Protein AF-A0A2U8I4U4-F1 (afdb_monomer)

InterPro domains:
  IPR005569 Arc-like DNA binding domain [PF03869] (5-50)
  IPR010985 Ribbon-helix-helix [SSF47598] (3-49)
  IPR013321 Arc-type ribbon-helix-helix [G3DSA:1.10.1220.10] (1-51)

Secondary structure (DSSP, 8-state):
---TT-SPP------HHHHHHHHHHHHHTT--HHHHHHHHHHHHHHHH-SS---------------

Organism: NCBI:txid1878942

Structure (mmCIF, N/CA/C/O backbone):
data_AF-A0A2U8I4U4-F1
#
_entry.id   AF-A0A2U8I4U4-F1
#
loop_
_atom_site.group_PDB
_atom_site.id
_atom_site.type_symbol
_atom_site.label_atom_id
_atom_site.label_alt_id
_atom_site.label_comp_id
_atom_site.label_asym_id
_atom_site.label_entity_id
_atom_site.label_seq_id
_atom_site.pdbx_PDB_ins_code
_atom_site.Cartn_x
_atom_site.Cartn_y
_atom_site.Cartn_z
_atom_site.occupancy
_atom_site.B_iso_or_equiv
_atom_site.auth_seq_id
_atom_site.auth_comp_id
_atom_site.auth_asym_id
_atom_site.auth_atom_id
_atom_site.pdbx_PDB_model_num
ATOM 1 N N . MET A 1 1 ? 28.826 -9.592 4.234 1.00 41.34 1 MET A N 1
ATOM 2 C CA . MET A 1 1 ? 27.517 -8.900 4.196 1.00 41.34 1 MET A CA 1
ATOM 3 C C . MET A 1 1 ? 27.166 -8.626 2.738 1.00 41.34 1 MET A C 1
ATOM 5 O O . MET A 1 1 ? 27.708 -7.695 2.160 1.00 41.34 1 MET A O 1
ATOM 9 N N . ILE A 1 2 ? 26.357 -9.488 2.115 1.00 50.59 2 ILE A N 1
ATOM 10 C CA . ILE A 1 2 ? 25.921 -9.334 0.717 1.00 50.59 2 ILE A CA 1
ATOM 11 C C . ILE A 1 2 ? 24.845 -8.247 0.671 1.00 50.59 2 ILE A C 1
ATOM 13 O O . ILE A 1 2 ? 23.842 -8.312 1.376 1.00 50.59 2 ILE A O 1
ATOM 17 N N . GLY A 1 3 ? 25.164 -7.171 -0.045 1.00 51.75 3 GLY A N 1
ATOM 18 C CA . GLY A 1 3 ? 24.506 -5.882 0.083 1.00 51.75 3 GLY A CA 1
ATOM 19 C C . GLY A 1 3 ? 23.134 -5.825 -0.578 1.00 51.75 3 GLY A C 1
ATOM 20 O O . GLY A 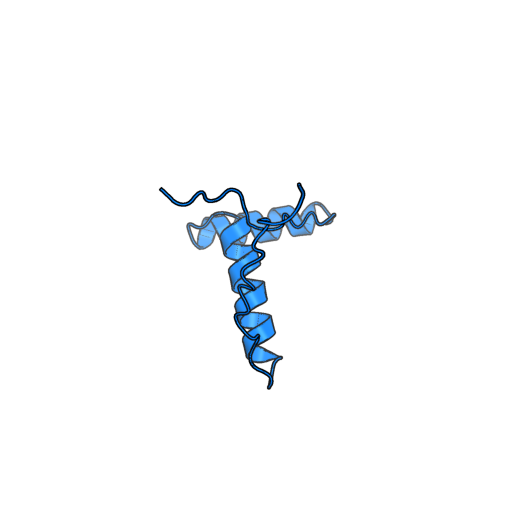1 3 ? 22.971 -6.159 -1.747 1.00 51.75 3 GLY A O 1
ATOM 21 N N . THR A 1 4 ? 22.186 -5.237 0.146 1.00 56.81 4 THR A N 1
ATOM 22 C CA . THR A 1 4 ? 20.841 -4.774 -0.251 1.00 56.81 4 THR A CA 1
ATOM 23 C C . THR A 1 4 ? 20.825 -3.797 -1.450 1.00 56.81 4 THR A C 1
ATOM 25 O O . THR A 1 4 ? 19.815 -3.170 -1.743 1.00 56.81 4 THR A O 1
ATOM 28 N N . ARG A 1 5 ? 21.947 -3.625 -2.158 1.00 57.78 5 ARG A N 1
ATOM 29 C CA . ARG A 1 5 ? 22.179 -2.606 -3.193 1.00 57.78 5 ARG A CA 1
ATOM 30 C C . ARG A 1 5 ? 21.898 -3.075 -4.626 1.00 57.78 5 ARG A C 1
ATOM 32 O O . ARG A 1 5 ? 21.973 -2.253 -5.527 1.00 57.78 5 ARG A O 1
ATOM 39 N N . ALA A 1 6 ? 21.580 -4.352 -4.842 1.00 59.56 6 ALA A N 1
ATOM 40 C CA . ALA A 1 6 ? 21.449 -4.939 -6.182 1.00 59.56 6 ALA A CA 1
ATOM 41 C C . ALA A 1 6 ? 19.998 -5.133 -6.667 1.00 59.56 6 ALA A C 1
ATOM 43 O O . ALA A 1 6 ? 19.783 -5.722 -7.722 1.00 59.56 6 ALA A O 1
ATOM 44 N N . THR A 1 7 ? 18.990 -4.678 -5.914 1.00 71.19 7 THR A N 1
ATOM 45 C CA . THR A 1 7 ? 17.594 -4.818 -6.363 1.00 71.19 7 THR A CA 1
ATOM 46 C C . THR A 1 7 ? 17.231 -3.708 -7.355 1.00 71.19 7 THR A C 1
ATOM 48 O O . THR A 1 7 ? 17.555 -2.543 -7.100 1.00 71.19 7 THR A O 1
ATOM 51 N N . PRO A 1 8 ? 16.576 -4.033 -8.488 1.00 76.44 8 PRO A N 1
ATOM 52 C CA . PRO A 1 8 ? 16.159 -3.027 -9.455 1.00 76.44 8 PRO A CA 1
ATOM 53 C C . PRO A 1 8 ? 15.152 -2.073 -8.808 1.00 76.44 8 PRO A C 1
ATOM 55 O O . PRO A 1 8 ? 14.1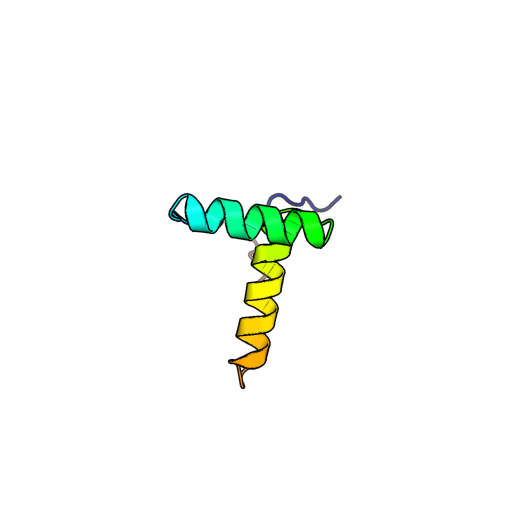76 -2.498 -8.189 1.00 76.44 8 PRO A O 1
ATOM 58 N N . GLN A 1 9 ? 15.395 -0.770 -8.941 1.00 78.94 9 GLN A N 1
ATOM 59 C CA . GLN A 1 9 ? 14.489 0.246 -8.419 1.00 78.94 9 GLN A CA 1
ATOM 60 C C . GLN A 1 9 ? 13.343 0.480 -9.397 1.00 78.94 9 GLN A C 1
ATOM 62 O O . GLN A 1 9 ? 13.561 0.812 -10.561 1.00 78.94 9 GLN A O 1
ATOM 67 N N . PHE A 1 10 ? 12.114 0.366 -8.902 1.00 79.00 10 PHE A N 1
ATOM 68 C CA 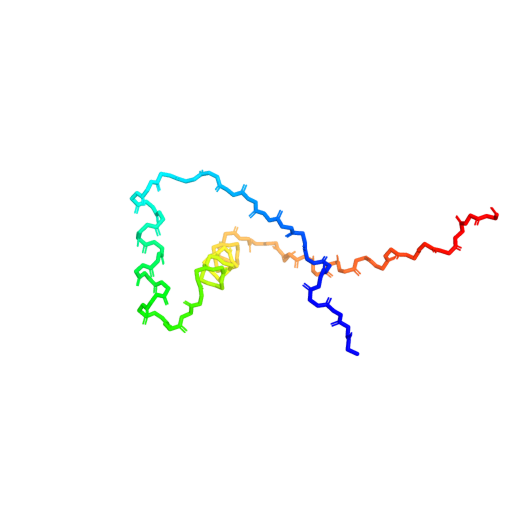. PHE A 1 10 ? 10.916 0.667 -9.669 1.00 79.00 10 PHE A CA 1
ATOM 69 C C . PHE A 1 10 ? 10.327 2.000 -9.206 1.00 79.00 10 PHE A C 1
ATOM 71 O O . PHE A 1 10 ? 9.924 2.149 -8.054 1.00 79.00 10 PHE A O 1
ATOM 78 N N . ASN A 1 11 ? 10.296 2.983 -10.106 1.00 83.69 11 ASN A N 1
ATOM 79 C CA . ASN A 1 11 ? 9.747 4.307 -9.835 1.00 83.69 11 ASN A CA 1
ATOM 80 C C . ASN A 1 11 ? 8.403 4.455 -10.552 1.00 83.69 11 ASN A C 1
ATOM 82 O O . ASN A 1 11 ? 8.360 4.476 -11.779 1.00 83.69 11 ASN A O 1
ATOM 86 N N . ILE A 1 12 ? 7.317 4.611 -9.795 1.00 83.25 12 ILE A N 1
ATOM 87 C CA . ILE A 1 12 ? 5.967 4.807 -10.339 1.00 83.25 12 ILE A CA 1
ATOM 88 C C . ILE A 1 12 ? 5.532 6.247 -10.082 1.00 83.25 12 ILE A C 1
ATOM 90 O O . ILE A 1 12 ? 5.741 6.787 -8.994 1.00 83.25 12 ILE A O 1
ATOM 94 N N . ARG A 1 13 ? 4.902 6.880 -11.073 1.00 87.31 13 ARG A N 1
ATOM 95 C CA . ARG A 1 13 ? 4.164 8.132 -10.873 1.00 87.31 13 ARG A CA 1
ATOM 96 C C . ARG A 1 13 ? 2.718 7.783 -10.543 1.00 87.31 13 ARG A C 1
ATOM 98 O O . ARG A 1 13 ? 2.041 7.163 -11.354 1.00 87.31 13 ARG A O 1
ATOM 105 N N . MET A 1 14 ? 2.270 8.159 -9.351 1.00 85.94 14 MET A N 1
ATOM 106 C CA . MET A 1 14 ? 0.910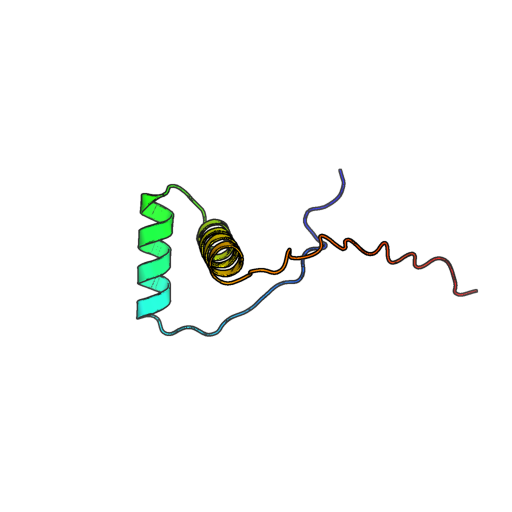 7.907 -8.877 1.00 85.94 14 MET A CA 1
ATOM 107 C C . MET A 1 14 ? 0.251 9.225 -8.451 1.00 85.94 14 MET A C 1
ATOM 109 O O . MET A 1 14 ? 0.957 10.119 -7.971 1.00 85.94 14 MET A O 1
ATOM 113 N N . PRO A 1 15 ? -1.077 9.369 -8.611 1.00 91.75 15 PRO A N 1
ATOM 114 C CA . PRO A 1 15 ? -1.809 10.508 -8.069 1.00 91.75 15 PRO A CA 1
ATOM 115 C C . PRO A 1 15 ? -1.721 10.538 -6.535 1.00 91.75 15 PRO A C 1
ATOM 117 O O . PRO A 1 15 ? -1.571 9.499 -5.886 1.00 91.75 15 PRO A O 1
ATOM 120 N N . LYS A 1 16 ? -1.813 11.740 -5.948 1.00 88.94 16 LYS A N 1
ATOM 121 C CA . LYS A 1 16 ? -1.616 11.955 -4.500 1.00 88.94 16 LYS A CA 1
ATOM 122 C C . LYS A 1 16 ? -2.561 11.111 -3.646 1.00 88.94 16 LYS A C 1
ATOM 124 O O . LYS A 1 16 ? -2.115 10.503 -2.679 1.00 88.94 16 LYS A O 1
ATOM 129 N N . GLU A 1 17 ? -3.817 11.001 -4.065 1.00 90.62 17 GLU A N 1
ATOM 130 C CA . GLU A 1 17 ? -4.846 10.225 -3.367 1.00 90.62 17 GLU A CA 1
ATOM 131 C C . GLU A 1 17 ? -4.446 8.750 -3.209 1.00 90.62 17 GLU A C 1
ATOM 133 O O . GLU A 1 17 ? -4.604 8.160 -2.141 1.00 90.62 17 GLU A O 1
ATOM 138 N N . PHE A 1 18 ? -3.838 8.165 -4.246 1.00 87.81 18 PHE A N 1
ATOM 139 C CA . PHE A 1 18 ? -3.334 6.791 -4.202 1.00 87.81 18 PHE A CA 1
ATOM 140 C C . PHE A 1 18 ? -2.154 6.648 -3.242 1.00 87.81 18 PHE A C 1
ATOM 142 O O . PHE A 1 18 ? -2.103 5.702 -2.458 1.00 87.81 18 PHE A O 1
ATOM 149 N N . MET A 1 19 ? -1.212 7.591 -3.276 1.00 87.81 19 MET A N 1
ATOM 150 C CA . MET A 1 19 ? -0.066 7.580 -2.368 1.00 87.81 19 MET A CA 1
ATOM 151 C C . MET A 1 19 ? -0.515 7.645 -0.901 1.00 87.81 19 MET A C 1
ATOM 153 O O . MET A 1 19 ? -0.002 6.896 -0.068 1.00 87.81 19 MET A O 1
ATOM 157 N N . GLU A 1 20 ? -1.483 8.504 -0.578 1.00 91.31 20 GLU A N 1
ATOM 158 C CA . GLU A 1 20 ? -2.022 8.626 0.780 1.00 91.31 20 GLU A CA 1
ATOM 159 C C . GLU A 1 20 ? -2.780 7.371 1.218 1.00 91.31 20 GLU A C 1
ATOM 161 O O . GLU A 1 20 ? -2.585 6.898 2.341 1.00 91.31 20 GLU A O 1
ATOM 166 N N . ALA A 1 21 ? -3.577 6.778 0.327 1.00 91.38 21 ALA A N 1
ATOM 167 C CA . ALA A 1 21 ? -4.262 5.520 0.600 1.00 91.38 21 ALA A CA 1
ATOM 168 C C . ALA A 1 21 ? -3.269 4.394 0.938 1.00 91.38 21 ALA A C 1
ATOM 170 O O . ALA A 1 21 ? -3.414 3.738 1.972 1.00 91.38 21 ALA A O 1
ATOM 171 N N . ILE A 1 22 ? -2.217 4.211 0.130 1.00 88.50 22 ILE A N 1
ATOM 172 C CA . ILE A 1 22 ? -1.192 3.183 0.374 1.00 88.50 22 ILE A CA 1
ATOM 173 C C . ILE A 1 22 ? -0.440 3.475 1.678 1.00 88.50 22 ILE A C 1
ATOM 175 O O . ILE A 1 22 ? -0.200 2.561 2.466 1.00 88.50 22 ILE A O 1
ATOM 179 N N . LYS A 1 23 ? -0.104 4.741 1.952 1.00 90.06 23 LYS A N 1
ATOM 180 C CA . LYS A 1 23 ? 0.559 5.137 3.201 1.00 90.06 23 LYS A CA 1
ATOM 181 C C . LYS A 1 23 ? -0.286 4.786 4.428 1.00 90.06 23 LYS A C 1
ATOM 183 O O . LYS A 1 23 ? 0.253 4.260 5.399 1.00 90.06 23 LYS A O 1
ATOM 188 N N . ASN A 1 24 ? -1.595 5.027 4.373 1.00 92.62 24 ASN A N 1
ATOM 189 C CA . ASN A 1 24 ? -2.519 4.678 5.452 1.00 92.62 24 ASN A CA 1
ATOM 190 C C . ASN A 1 24 ? -2.623 3.162 5.659 1.00 92.62 24 ASN A C 1
ATOM 192 O O . ASN A 1 24 ? -2.636 2.702 6.800 1.00 92.62 24 ASN A O 1
ATOM 196 N N . ILE A 1 25 ? -2.665 2.379 4.579 1.00 90.56 25 ILE A N 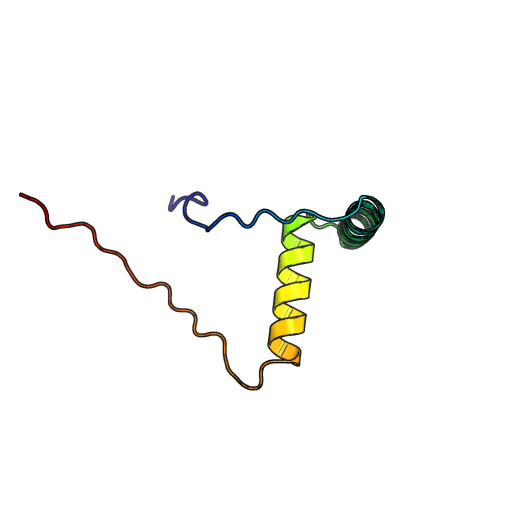1
ATOM 197 C CA . ILE A 1 25 ? -2.685 0.909 4.653 1.00 90.56 25 ILE A CA 1
ATOM 198 C C . ILE A 1 25 ? -1.375 0.389 5.259 1.00 90.56 25 ILE A C 1
ATOM 200 O O . ILE A 1 25 ? -1.401 -0.388 6.211 1.00 90.56 25 ILE A O 1
ATOM 204 N N . ALA A 1 26 ? -0.233 0.882 4.780 1.00 91.25 26 ALA A N 1
ATOM 205 C CA . ALA A 1 26 ? 1.080 0.505 5.291 1.00 91.25 26 ALA A CA 1
ATOM 206 C C . ALA A 1 26 ? 1.225 0.831 6.789 1.00 91.25 26 ALA A C 1
ATOM 208 O O . ALA A 1 26 ? 1.693 -0.008 7.559 1.00 91.25 26 ALA A O 1
ATOM 209 N N . ALA A 1 27 ? 0.744 2.005 7.222 1.00 91.50 27 ALA A N 1
ATOM 210 C CA . ALA A 1 27 ? 0.722 2.395 8.631 1.00 91.50 27 ALA A CA 1
ATOM 211 C C . ALA A 1 27 ? -0.159 1.464 9.481 1.00 91.50 27 ALA A C 1
ATOM 213 O O . ALA A 1 27 ? 0.269 1.037 10.551 1.00 91.50 27 ALA A O 1
ATOM 214 N N . LYS A 1 28 ? -1.350 1.091 8.991 1.00 92.25 28 LYS A N 1
ATOM 215 C CA . LYS A 1 28 ? -2.237 0.129 9.670 1.00 92.25 28 LYS A CA 1
ATOM 216 C C . LYS A 1 28 ? -1.604 -1.256 9.811 1.00 92.25 28 LYS A C 1
ATOM 218 O O . LYS A 1 28 ? -1.824 -1.919 10.817 1.00 92.25 28 LYS A O 1
ATOM 223 N N . HIS A 1 29 ? -0.819 -1.686 8.826 1.00 89.12 29 HIS A N 1
ATOM 224 C CA . HIS A 1 29 ? -0.132 -2.981 8.841 1.00 89.12 29 HIS A CA 1
ATOM 225 C C . HIS A 1 29 ? 1.241 -2.943 9.533 1.00 89.12 29 HIS A C 1
ATOM 227 O O . HIS A 1 29 ? 1.903 -3.976 9.623 1.00 89.12 29 HIS A O 1
ATOM 233 N N . GLY A 1 30 ? 1.690 -1.775 10.013 1.00 90.31 30 GLY A N 1
ATOM 234 C CA . GLY A 1 30 ? 3.003 -1.609 10.644 1.00 90.31 30 GLY A CA 1
ATOM 235 C C . GLY A 1 30 ? 4.180 -1.839 9.688 1.00 90.31 30 GLY A C 1
ATOM 236 O O . GLY A 1 30 ? 5.259 -2.245 10.117 1.00 90.31 30 GLY A O 1
ATOM 237 N N . ARG A 1 31 ? 3.981 -1.623 8.382 1.00 86.62 31 ARG A N 1
ATOM 238 C CA . ARG A 1 31 ? 4.976 -1.865 7.328 1.00 86.62 31 ARG A CA 1
ATOM 239 C C . ARG A 1 31 ? 5.410 -0.572 6.654 1.00 86.62 31 ARG A C 1
ATOM 241 O O . ARG A 1 31 ? 4.707 0.435 6.663 1.00 86.62 31 ARG A O 1
ATOM 248 N N . SER A 1 32 ? 6.579 -0.609 6.011 1.00 88.94 32 SER A N 1
ATOM 249 C CA . SER A 1 32 ? 6.951 0.449 5.074 1.00 88.94 32 SER A CA 1
ATOM 250 C C . SER A 1 32 ? 6.069 0.375 3.830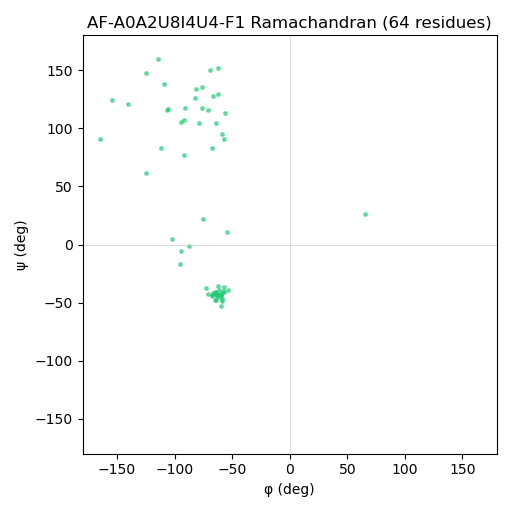 1.00 88.94 32 SER A C 1
ATOM 252 O O . SER A 1 32 ? 5.656 -0.705 3.402 1.00 88.94 32 SER A O 1
ATOM 254 N N . MET A 1 33 ? 5.837 1.529 3.210 1.00 87.62 33 MET A N 1
ATOM 255 C CA . MET A 1 33 ? 5.059 1.629 1.976 1.00 87.62 33 MET A CA 1
ATOM 256 C C . MET A 1 33 ? 5.588 0.688 0.881 1.00 87.62 33 MET A C 1
ATOM 258 O O . MET A 1 33 ? 4.809 0.039 0.194 1.00 87.62 33 MET A O 1
ATOM 262 N N . ASN A 1 34 ? 6.913 0.544 0.770 1.00 87.19 34 ASN A N 1
ATOM 263 C CA . ASN A 1 34 ? 7.540 -0.352 -0.202 1.00 87.19 34 ASN A CA 1
ATOM 264 C C . ASN A 1 34 ? 7.231 -1.836 0.064 1.00 87.19 34 ASN A C 1
ATOM 266 O O . ASN A 1 34 ? 6.939 -2.585 -0.867 1.00 87.19 34 ASN A O 1
ATOM 270 N N . SER A 1 35 ? 7.279 -2.259 1.332 1.00 86.38 35 SER A N 1
ATOM 271 C CA . SER A 1 35 ? 6.960 -3.638 1.723 1.00 86.38 35 SER A CA 1
ATOM 272 C C . SER A 1 35 ? 5.494 -3.963 1.436 1.00 86.38 35 SER A C 1
ATOM 274 O O . SER A 1 35 ? 5.188 -5.005 0.861 1.00 86.38 35 SER A O 1
ATOM 276 N N . GLU A 1 36 ? 4.602 -3.019 1.738 1.00 90.56 36 GLU A N 1
ATOM 277 C CA . GLU A 1 36 ? 3.171 -3.170 1.488 1.00 90.56 36 GLU A CA 1
ATOM 278 C C . GLU A 1 36 ? 2.857 -3.288 -0.010 1.00 90.56 36 GLU A C 1
ATOM 280 O O . GLU A 1 36 ? 2.180 -4.226 -0.427 1.00 90.56 36 GLU A O 1
ATOM 285 N N . ILE A 1 37 ? 3.425 -2.403 -0.839 1.00 88.81 37 ILE A N 1
ATOM 286 C CA . ILE A 1 37 ? 3.272 -2.463 -2.301 1.00 88.81 37 ILE A CA 1
ATOM 287 C C . ILE A 1 37 ? 3.786 -3.801 -2.840 1.00 88.81 37 ILE A C 1
ATOM 289 O O . ILE A 1 37 ? 3.102 -4.462 -3.618 1.00 88.81 37 ILE A O 1
ATOM 293 N N . THR A 1 38 ? 4.972 -4.231 -2.403 1.00 88.00 38 THR A N 1
ATOM 294 C CA . THR A 1 38 ? 5.572 -5.493 -2.861 1.00 88.00 38 THR A CA 1
ATOM 295 C C . THR A 1 38 ? 4.698 -6.689 -2.492 1.00 88.00 38 THR A C 1
ATOM 297 O O . THR A 1 38 ? 4.540 -7.613 -3.289 1.00 88.00 38 THR A O 1
ATOM 300 N N . GLN A 1 39 ? 4.100 -6.678 -1.301 1.00 88.19 39 GLN A N 1
ATOM 301 C CA . GLN A 1 39 ? 3.241 -7.759 -0.841 1.00 88.19 39 GLN A CA 1
ATOM 302 C C . GLN A 1 39 ? 1.904 -7.804 -1.579 1.00 88.19 39 GLN A C 1
ATOM 304 O O . GLN A 1 39 ? 1.490 -8.891 -1.977 1.00 88.19 39 GLN A O 1
ATOM 309 N N . ILE A 1 40 ? 1.270 -6.652 -1.819 1.00 88.50 40 ILE A N 1
ATOM 310 C CA . ILE A 1 40 ? 0.049 -6.563 -2.632 1.00 88.50 40 ILE A CA 1
ATOM 311 C C . ILE A 1 40 ? 0.323 -7.073 -4.048 1.00 88.50 40 ILE A C 1
ATOM 313 O O . ILE A 1 40 ? -0.447 -7.876 -4.568 1.00 88.50 40 ILE A O 1
ATOM 317 N N . LEU A 1 41 ? 1.439 -6.665 -4.660 1.00 87.31 41 LEU A N 1
ATOM 318 C CA . LEU A 1 41 ? 1.829 -7.147 -5.985 1.00 87.31 41 LEU A CA 1
ATOM 319 C C . LEU A 1 41 ? 2.092 -8.655 -5.980 1.00 87.31 41 LEU A C 1
ATOM 321 O O . LEU A 1 41 ? 1.614 -9.352 -6.869 1.00 87.31 41 LEU A O 1
ATOM 325 N N . LYS A 1 42 ? 2.793 -9.181 -4.970 1.00 87.75 42 LYS A N 1
ATOM 326 C CA . LYS A 1 42 ? 3.054 -10.621 -4.842 1.00 87.75 42 LYS A CA 1
ATOM 327 C C . LYS A 1 42 ? 1.764 -11.424 -4.688 1.00 87.75 42 LYS A C 1
ATOM 329 O O . LYS A 1 42 ? 1.628 -12.471 -5.317 1.00 87.75 42 LYS A O 1
ATOM 334 N N . ASP A 1 43 ? 0.833 -10.946 -3.871 1.00 88.75 43 ASP A N 1
ATOM 335 C CA . ASP A 1 43 ? -0.466 -11.580 -3.649 1.00 88.75 43 ASP A CA 1
ATOM 336 C C . ASP A 1 43 ? -1.336 -11.520 -4.912 1.00 88.75 43 ASP A C 1
ATOM 338 O O . ASP A 1 43 ? -1.888 -12.532 -5.336 1.00 88.75 43 ASP A O 1
ATOM 342 N N . HIS A 1 44 ? -1.379 -10.366 -5.581 1.00 88.06 44 HIS A N 1
ATOM 343 C CA . HIS A 1 44 ? -2.108 -10.199 -6.834 1.00 88.06 44 HIS A CA 1
ATOM 344 C C . HIS A 1 44 ? -1.537 -11.081 -7.947 1.00 88.06 44 HIS A C 1
ATOM 346 O O . HIS A 1 44 ? -2.300 -11.751 -8.635 1.00 88.06 44 HIS A O 1
ATOM 352 N N . ILE A 1 45 ? -0.208 -11.135 -8.100 1.00 85.00 45 ILE A N 1
ATOM 353 C CA . ILE A 1 45 ? 0.444 -12.049 -9.042 1.00 85.00 45 ILE A CA 1
ATOM 354 C C . ILE A 1 45 ? 0.087 -13.482 -8.668 1.00 85.00 45 ILE A C 1
ATOM 356 O O . ILE A 1 45 ? -0.471 -14.159 -9.508 1.00 85.00 45 ILE A O 1
ATOM 360 N N . SER A 1 46 ? 0.278 -13.919 -7.420 1.00 84.06 46 SER A N 1
ATOM 361 C CA . SER A 1 46 ? -0.028 -15.299 -7.000 1.00 84.06 46 SER A CA 1
ATOM 362 C C . SER A 1 46 ? -1.486 -15.701 -7.260 1.00 84.06 46 SER A C 1
ATOM 364 O O . SER A 1 46 ? -1.752 -16.839 -7.637 1.00 84.06 46 SER A O 1
ATOM 366 N N . LYS A 1 47 ? -2.432 -14.769 -7.084 1.00 82.69 47 LYS A N 1
ATOM 367 C CA . LYS A 1 47 ? -3.863 -14.981 -7.348 1.00 82.69 47 LYS A CA 1
ATOM 368 C C . LYS A 1 47 ? -4.197 -15.048 -8.837 1.00 82.69 47 LYS A C 1
ATOM 370 O O . LYS A 1 47 ? -5.074 -15.814 -9.220 1.00 82.69 47 LYS A O 1
ATOM 375 N N . ASN A 1 48 ? -3.530 -14.242 -9.662 1.00 76.81 48 ASN A N 1
ATOM 376 C CA . ASN A 1 48 ? -3.814 -14.134 -11.096 1.00 76.81 48 ASN A CA 1
ATOM 377 C C . ASN A 1 48 ? -2.906 -15.030 -11.957 1.00 76.81 48 ASN A C 1
ATOM 379 O O . ASN A 1 48 ? -3.193 -15.301 -13.120 1.00 76.81 48 ASN A O 1
ATOM 383 N N . SER A 1 49 ? -1.801 -15.509 -11.393 1.00 59.78 49 SER A N 1
ATOM 384 C CA . SER A 1 49 ? -0.835 -16.362 -12.058 1.00 59.78 49 SER A CA 1
ATOM 385 C C . SER A 1 49 ? -1.166 -17.820 -11.771 1.00 59.78 49 SER A C 1
ATOM 387 O O . SER A 1 49 ? -0.826 -18.370 -10.727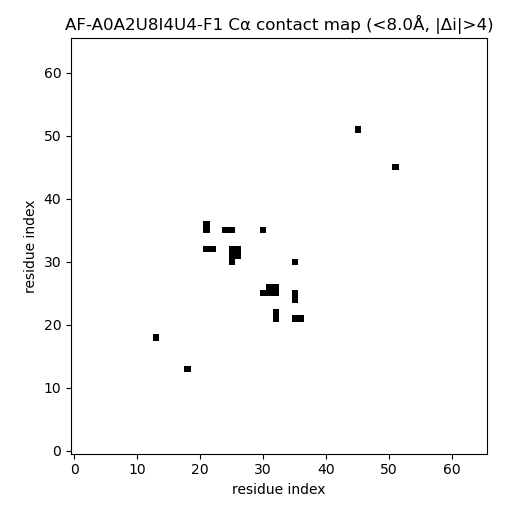 1.00 59.78 49 SER A O 1
ATOM 389 N N . LYS A 1 50 ? -1.715 -18.495 -12.775 1.00 55.56 50 LYS A N 1
ATOM 390 C CA . LYS A 1 50 ? -1.599 -19.951 -12.923 1.00 55.56 50 LYS A CA 1
ATOM 391 C C . LYS A 1 50 ? -0.200 -20.362 -13.431 1.00 55.56 50 LYS A C 1
ATOM 393 O O . LYS A 1 50 ? -0.048 -21.441 -13.992 1.00 55.56 50 LYS A O 1
ATOM 398 N N . THR A 1 51 ? 0.813 -19.509 -13.240 1.00 49.56 51 THR A N 1
ATOM 399 C CA . THR A 1 51 ? 2.181 -19.689 -13.740 1.00 49.56 51 THR A CA 1
ATOM 400 C C . THR A 1 51 ? 3.169 -19.227 -12.663 1.00 49.56 51 THR A C 1
ATOM 402 O O . THR A 1 51 ? 3.093 -18.069 -12.251 1.00 49.56 51 THR A O 1
ATOM 405 N N . PRO A 1 52 ? 4.080 -20.087 -12.174 1.00 49.28 52 PRO A N 1
ATOM 406 C CA . PRO A 1 52 ? 5.005 -19.715 -11.114 1.00 49.28 52 PRO A CA 1
ATOM 407 C C . PRO A 1 52 ? 5.970 -18.662 -11.648 1.00 49.28 52 PRO A C 1
ATOM 409 O O . PRO A 1 52 ? 6.609 -18.871 -12.679 1.00 49.28 52 PRO A O 1
ATOM 412 N N . VAL A 1 53 ? 6.100 -17.540 -10.942 1.00 54.69 53 VAL A N 1
ATOM 413 C CA . VAL A 1 53 ? 7.212 -16.619 -11.174 1.00 54.69 53 VAL A CA 1
ATOM 414 C C . VAL A 1 53 ? 8.481 -17.382 -10.816 1.00 54.69 53 VAL A C 1
ATOM 416 O O . V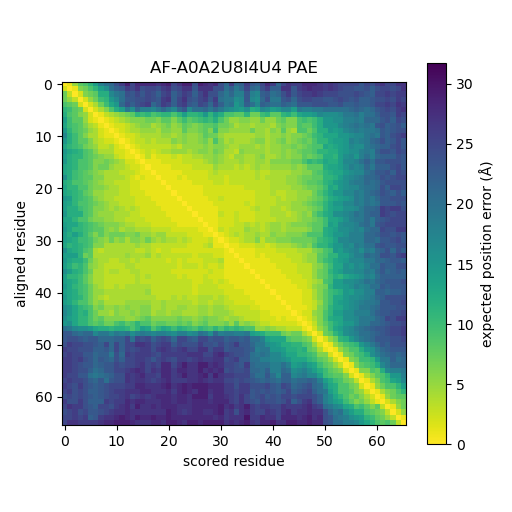AL A 1 53 ? 8.753 -17.631 -9.641 1.00 54.69 53 VAL A O 1
ATOM 419 N N . ALA A 1 54 ? 9.209 -17.813 -11.844 1.00 49.53 54 ALA A N 1
ATOM 420 C CA . ALA A 1 54 ? 10.533 -18.377 -11.698 1.00 49.53 54 ALA A CA 1
ATOM 421 C C . ALA A 1 54 ? 11.402 -17.350 -10.969 1.00 49.53 54 ALA A C 1
ATOM 423 O O . ALA A 1 54 ? 11.680 -16.258 -11.466 1.00 49.53 54 ALA A O 1
ATOM 424 N N . THR A 1 55 ? 11.797 -17.711 -9.752 1.00 45.34 55 THR A N 1
ATOM 425 C CA . THR A 1 55 ? 12.992 -17.193 -9.101 1.00 45.34 55 THR A CA 1
ATOM 426 C C . THR A 1 55 ? 14.160 -17.501 -10.025 1.00 45.34 55 THR A C 1
ATOM 428 O O . THR A 1 55 ? 14.758 -18.568 -9.931 1.00 45.34 55 THR A O 1
ATOM 431 N N . THR A 1 56 ? 14.479 -16.583 -10.927 1.00 44.94 56 THR A N 1
ATOM 432 C CA . THR A 1 56 ? 15.734 -16.639 -11.661 1.00 44.94 56 THR A CA 1
ATOM 433 C C . THR A 1 56 ? 16.587 -15.468 -11.206 1.00 44.94 56 THR A C 1
ATOM 435 O O . THR A 1 56 ? 16.619 -14.395 -11.800 1.00 44.94 56 THR A O 1
ATOM 438 N N . ALA A 1 57 ? 17.266 -15.691 -10.082 1.00 50.00 57 ALA A N 1
ATOM 439 C CA . ALA A 1 57 ? 18.532 -15.037 -9.817 1.00 50.00 57 ALA A CA 1
ATOM 440 C C . ALA A 1 57 ? 19.543 -15.606 -10.826 1.00 50.00 57 ALA A C 1
ATOM 442 O O . ALA A 1 57 ? 20.239 -16.572 -10.521 1.00 50.00 57 ALA A O 1
ATOM 443 N N . GLU A 1 58 ? 19.572 -15.076 -12.054 1.00 46.91 58 GLU A N 1
ATOM 444 C CA . GLU A 1 58 ? 20.683 -15.375 -12.960 1.00 46.91 58 GLU A CA 1
ATOM 445 C C . GLU A 1 58 ? 21.926 -14.661 -12.450 1.00 46.91 58 GLU A C 1
ATOM 447 O O . GLU A 1 58 ? 22.001 -13.435 -12.343 1.00 46.91 58 GLU A O 1
ATOM 452 N N . VAL A 1 59 ? 22.884 -15.500 -12.083 1.00 49.75 59 VAL A N 1
ATOM 453 C CA . VAL A 1 59 ? 24.266 -15.187 -11.771 1.00 49.75 59 VAL A CA 1
ATOM 454 C C . VAL A 1 59 ? 24.889 -14.536 -13.007 1.00 49.75 59 VAL A C 1
ATOM 456 O O . VAL A 1 59 ? 25.347 -15.219 -13.917 1.00 49.75 59 VAL A O 1
ATOM 459 N N . PHE A 1 60 ? 24.898 -13.206 -13.060 1.00 50.84 60 PHE A N 1
ATOM 460 C CA . PHE A 1 60 ? 25.736 -12.472 -14.003 1.00 50.84 60 PHE A CA 1
ATOM 461 C C . PHE A 1 60 ? 27.164 -12.439 -13.443 1.00 50.84 60 PHE A C 1
ATOM 463 O O . PHE A 1 60 ? 27.436 -11.729 -12.474 1.00 50.84 60 PHE A O 1
ATOM 470 N N . ASN A 1 61 ? 28.053 -13.250 -14.022 1.00 60.62 61 ASN A N 1
ATOM 471 C CA . ASN A 1 61 ? 29.491 -13.270 -13.746 1.00 60.62 61 ASN A CA 1
ATOM 472 C C . ASN A 1 61 ? 30.201 -12.320 -14.729 1.00 60.62 61 ASN A C 1
ATOM 474 O O . ASN A 1 61 ? 30.335 -12.678 -15.899 1.00 60.62 61 ASN A O 1
ATOM 478 N N . PRO A 1 62 ? 30.700 -11.141 -14.312 1.00 59.38 62 PRO A N 1
ATOM 479 C CA . PRO A 1 62 ? 31.602 -10.358 -15.140 1.00 59.38 62 PRO A CA 1
ATOM 480 C C . PRO A 1 62 ? 33.042 -10.756 -14.805 1.00 59.38 62 PRO A C 1
ATOM 482 O O . PRO A 1 62 ? 33.747 -10.059 -14.079 1.00 59.38 62 PRO A O 1
ATOM 485 N N . SER A 1 63 ? 33.476 -11.903 -15.313 1.00 54.56 63 SER A N 1
ATOM 486 C CA . SER A 1 63 ? 34.889 -12.281 -15.333 1.00 54.56 63 SER A CA 1
ATOM 487 C C . SER A 1 63 ? 35.302 -12.605 -16.761 1.00 54.56 63 SER A C 1
ATOM 489 O O . SER A 1 63 ? 35.660 -13.737 -17.053 1.00 54.56 63 SER A O 1
ATOM 491 N N . GLU A 1 64 ? 3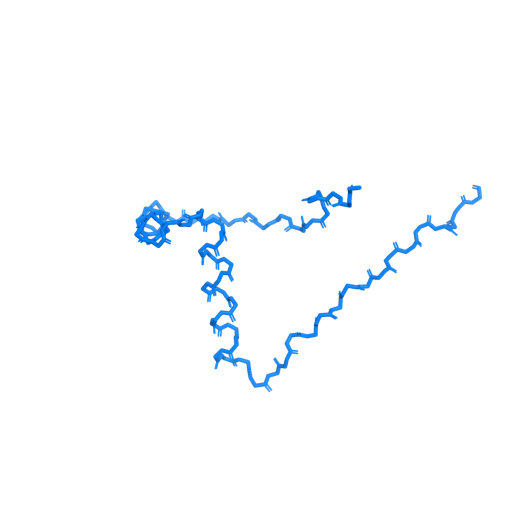5.199 -11.615 -17.648 1.00 55.44 64 GLU A N 1
ATOM 492 C CA . GLU A 1 64 ? 35.879 -11.610 -18.946 1.00 55.44 64 GLU A CA 1
ATOM 493 C C . GLU A 1 64 ? 35.863 -10.195 -19.538 1.00 55.44 64 GLU A C 1
ATOM 495 O O . GLU A 1 64 ? 34.938 -9.796 -20.239 1.00 55.44 64 GLU A O 1
ATOM 500 N N . THR A 1 65 ? 36.891 -9.399 -19.246 1.00 50.94 65 THR A N 1
ATOM 501 C CA . THR A 1 65 ? 37.523 -8.569 -20.281 1.00 50.94 65 THR A CA 1
ATOM 502 C C . THR A 1 65 ? 38.965 -8.304 -19.865 1.00 50.94 65 THR A C 1
ATOM 504 O O . THR A 1 65 ? 39.224 -7.889 -18.735 1.00 50.94 65 THR A O 1
ATOM 507 N N . ALA A 1 66 ? 39.857 -8.681 -20.776 1.00 48.56 66 ALA A N 1
ATOM 508 C CA . ALA A 1 66 ? 41.310 -8.646 -20.696 1.00 48.56 66 ALA A CA 1
ATOM 509 C C . ALA A 1 66 ? 41.890 -7.227 -20.613 1.00 48.56 66 ALA A C 1
ATOM 511 O O . ALA A 1 66 ? 41.200 -6.279 -21.053 1.00 48.56 66 ALA A O 1
#

Foldseek 3Di:
DPDPPPDDDDDDDDDPVVVVVLVVVCVVVVHDSVVSVVVVVVVVCVVVDPDDPDPDPPPDDPPDDD

pLDDT: mean 74.34, std 17.39, range [41.34, 92.62]

Nearest PDB structures (foldseek):
  6sbx-assembly1_C  TM=6.910E-01  e=1.120E-01  Myxococcus xanthus
  5x3t-assembly1_G  TM=6.939E-01  e=4.116E-01  Mycobacterium tuberculosis H37Rv

Radius of gyration: 16.66 Å; Cα contacts (8 Å, |Δi|>4): 14; chains: 1; bounding box: 46×32×31 Å

Solvent-accessible surface area (backbone atoms only — not comparable to full-atom values): 4537 Å² total; per-residue (Å²): 133,90,67,92,78,78,67,86,84,84,87,81,91,73,59,69,70,58,55,52,52,46,46,52,50,12,58,74,70,77,42,54,54,68,58,42,52,53,48,53,51,52,50,51,45,60,74,73,41,96,59,83,81,76,86,72,86,74,82,81,76,92,84,84,80,133

Sequence (66 aa):
MIGTRATPQFNIRMPKEFMEAIKNIAAKHGRSMNSEITQILKDHISKNSKTPVATTAEVFNPSETA

Mean predicted aligned error: 12.68 Å